Protein AF-A0A519L345-F1 (afdb_monomer)

Secondary structure (DSSP, 8-state):
----PPP---HHHHHHHGGG--HHHHHHHT-EEEEE-TTT--EEE--HHHHHHHSSSTTT---TT-EEE--STT---EEEEEEE-TTS-------------

pLDDT: mean 76.87, std 15.65, range [38.59, 93.44]

Foldseek 3Di:
DDLDQQPPDDPVVCVVCQVQAALVNCVSQVKWKWWAWLPPGDIDTDDSVVCLVPPPPNPRHHLVVDWAADPDPPDRTITHIDIDGPPDDPDDPPPPPRDDD

Structure (mmCIF, N/CA/C/O backbone):
data_AF-A0A519L345-F1
#
_entry.id   AF-A0A519L345-F1
#
loop_
_atom_site.group_PDB
_atom_site.id
_atom_site.type_symbol
_atom_site.label_atom_id
_atom_site.label_alt_id
_atom_site.label_comp_id
_atom_site.label_asym_id
_atom_site.label_entity_id
_atom_site.label_seq_id
_atom_site.pdbx_PDB_ins_code
_atom_site.Cartn_x
_atom_site.Cartn_y
_atom_site.Cartn_z
_atom_site.occupancy
_atom_site.B_iso_or_equiv
_atom_site.auth_seq_id
_atom_site.auth_comp_id
_atom_site.auth_asym_id
_atom_site.auth_atom_id
_atom_site.pdbx_PDB_model_num
ATOM 1 N N . MET A 1 1 ? -24.930 -5.078 14.928 1.00 38.59 1 MET A N 1
ATOM 2 C CA . MET A 1 1 ? -23.864 -4.100 14.607 1.00 38.59 1 MET A CA 1
ATOM 3 C C . MET A 1 1 ? -24.287 -3.326 13.372 1.00 38.59 1 MET A C 1
ATOM 5 O O . MET A 1 1 ? -24.298 -3.894 12.290 1.00 38.59 1 MET A O 1
ATOM 9 N N . GLY A 1 2 ? -24.742 -2.083 13.544 1.00 48.88 2 GLY A N 1
ATOM 10 C CA . GLY A 1 2 ? -25.182 -1.244 12.428 1.00 48.88 2 GLY A CA 1
ATOM 11 C C . GLY A 1 2 ? -23.990 -0.823 11.575 1.00 48.88 2 GLY A C 1
ATOM 12 O O . GLY A 1 2 ? -22.975 -0.378 12.110 1.00 48.88 2 GLY A O 1
ATOM 13 N N . TYR A 1 3 ? -24.098 -0.982 10.258 1.00 50.97 3 TYR A N 1
ATOM 14 C CA . TYR A 1 3 ? -23.149 -0.396 9.319 1.00 50.97 3 TYR A CA 1
ATOM 15 C C . TYR A 1 3 ? -23.171 1.126 9.503 1.00 50.97 3 TYR A C 1
ATOM 17 O O . TYR A 1 3 ? -24.143 1.792 9.147 1.00 50.97 3 TYR A O 1
ATOM 25 N N . LYS A 1 4 ? -22.118 1.682 10.110 1.00 50.28 4 LYS A N 1
ATOM 26 C CA . LYS A 1 4 ? -21.931 3.129 10.178 1.00 50.28 4 LYS A CA 1
ATOM 27 C C . LYS A 1 4 ? -21.364 3.544 8.827 1.00 50.28 4 LYS A C 1
ATOM 29 O O . LYS A 1 4 ? -20.241 3.163 8.499 1.00 50.28 4 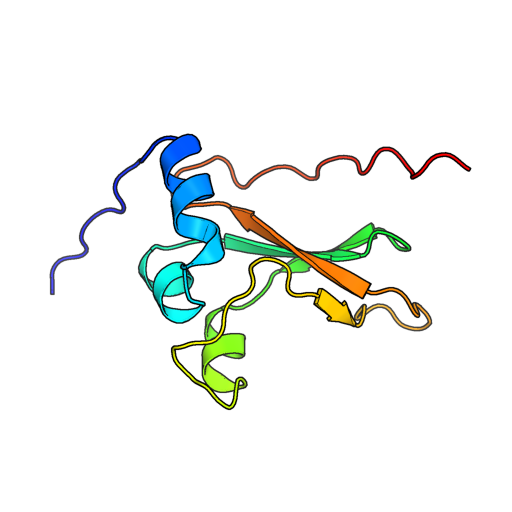LYS A O 1
ATOM 34 N N . LYS A 1 5 ? -22.168 4.257 8.030 1.00 53.66 5 LYS A N 1
ATOM 35 C CA . LYS A 1 5 ? -21.737 4.811 6.741 1.00 53.66 5 LYS A CA 1
ATOM 36 C C . LYS A 1 5 ? -20.387 5.516 6.954 1.00 53.66 5 LYS A C 1
ATOM 38 O O . LYS A 1 5 ? -20.306 6.323 7.884 1.00 53.66 5 LYS A O 1
ATOM 43 N N . PRO A 1 6 ? -19.344 5.209 6.160 1.00 57.09 6 PRO A N 1
ATOM 44 C CA . PRO A 1 6 ? -18.091 5.944 6.225 1.00 57.09 6 PRO A CA 1
ATOM 45 C C . PRO A 1 6 ? -18.403 7.432 6.068 1.00 57.09 6 PRO A C 1
ATOM 47 O O . PRO A 1 6 ? -19.091 7.819 5.120 1.00 57.09 6 PRO A O 1
ATOM 50 N N . GLU A 1 7 ? -17.986 8.249 7.035 1.00 59.75 7 GLU A N 1
ATOM 51 C CA . GLU A 1 7 ? -18.091 9.699 6.896 1.00 59.75 7 GLU A CA 1
ATOM 52 C C . GLU A 1 7 ? -17.318 10.112 5.647 1.00 59.75 7 GLU A C 1
ATOM 54 O O . GLU A 1 7 ? -16.157 9.735 5.485 1.00 59.75 7 GLU A O 1
ATOM 59 N N . ASN A 1 8 ? -17.968 10.885 4.778 1.00 63.78 8 ASN A N 1
ATOM 60 C CA . ASN A 1 8 ? -17.303 11.520 3.654 1.00 63.78 8 ASN A CA 1
ATOM 61 C C . ASN A 1 8 ? -16.479 12.689 4.209 1.00 63.78 8 ASN A C 1
ATOM 63 O O . ASN A 1 8 ? -16.996 13.794 4.379 1.00 63.78 8 ASN A O 1
ATOM 67 N N . ARG A 1 9 ? -15.244 12.404 4.631 1.00 69.31 9 ARG A N 1
ATOM 68 C CA . ARG A 1 9 ? -14.317 13.404 5.167 1.00 69.31 9 ARG A CA 1
ATOM 69 C C . ARG A 1 9 ? -13.473 13.934 4.013 1.00 69.31 9 ARG A C 1
ATOM 71 O O . ARG A 1 9 ? -13.081 13.182 3.133 1.00 69.31 9 ARG A O 1
ATOM 78 N N . GLY A 1 10 ? -13.185 15.232 4.018 1.00 68.31 10 GLY A N 1
ATOM 79 C CA . GLY A 1 10 ? -12.381 15.834 2.955 1.00 68.31 10 GLY A CA 1
ATOM 80 C C . GLY A 1 10 ? -10.958 15.263 2.889 1.00 68.31 10 GLY A C 1
ATOM 81 O O . GLY A 1 10 ? -10.414 14.784 3.887 1.00 68.31 10 GLY A O 1
ATOM 82 N N . TRP A 1 11 ? -10.326 15.388 1.721 1.00 67.31 11 TRP A N 1
ATOM 83 C CA . TRP A 1 11 ? -8.962 14.923 1.430 1.00 67.31 11 TRP A CA 1
ATOM 84 C C . TRP A 1 11 ? -7.922 15.241 2.520 1.00 67.31 11 TRP A C 1
ATOM 86 O O . TRP A 1 11 ? -7.149 14.366 2.909 1.00 67.31 11 TRP A O 1
ATOM 96 N N . ALA A 1 12 ? -7.933 16.461 3.072 1.00 73.19 12 ALA A N 1
ATOM 97 C CA . ALA A 1 12 ? -6.985 16.891 4.106 1.00 73.19 12 ALA A CA 1
ATOM 98 C C . ALA A 1 12 ? -7.004 15.988 5.353 1.00 73.19 12 ALA A C 1
ATOM 100 O O . ALA A 1 12 ? -5.955 15.657 5.905 1.00 73.19 12 ALA A O 1
ATOM 101 N N . HIS A 1 13 ? -8.191 15.528 5.757 1.00 79.06 13 HIS A N 1
ATOM 102 C CA . HIS A 1 13 ? -8.330 14.597 6.871 1.00 79.06 13 HIS A CA 1
ATOM 103 C C . HIS A 1 13 ? -7.674 13.247 6.557 1.00 79.06 13 HIS A C 1
ATOM 105 O O . HIS A 1 13 ? -6.950 12.686 7.379 1.00 79.06 13 HIS A O 1
ATOM 111 N N . HIS A 1 14 ? -7.902 12.729 5.349 1.00 73.81 14 HIS A N 1
ATOM 112 C CA . HIS A 1 14 ? -7.350 11.449 4.925 1.00 73.81 14 HIS A CA 1
ATOM 113 C C . HIS A 1 14 ? -5.825 11.483 4.810 1.00 73.81 14 HIS A C 1
ATOM 115 O O . HIS A 1 14 ? -5.181 10.542 5.268 1.00 73.81 14 HIS A O 1
ATOM 121 N N . VAL A 1 15 ? -5.244 12.572 4.298 1.00 76.00 15 VAL A N 1
ATOM 122 C CA . VAL A 1 15 ? -3.784 12.765 4.253 1.00 76.00 15 VAL A CA 1
ATOM 123 C C . VAL A 1 15 ? -3.183 12.805 5.657 1.00 76.00 15 VAL A C 1
ATOM 125 O O . VAL A 1 15 ? -2.161 12.170 5.899 1.00 76.00 15 VAL A O 1
ATOM 128 N N . GLN A 1 16 ? -3.830 13.492 6.601 1.00 80.69 16 GLN A N 1
ATOM 129 C CA . GLN A 1 16 ? -3.353 13.561 7.982 1.00 80.69 16 GLN A CA 1
ATOM 130 C C . GLN A 1 16 ? -3.375 12.189 8.676 1.00 80.69 16 GLN A C 1
ATOM 132 O O . GLN A 1 16 ? -2.460 11.853 9.426 1.00 80.69 16 GLN A O 1
ATOM 137 N N . CYS A 1 17 ? -4.409 11.379 8.434 1.00 76.81 17 CYS A N 1
ATOM 138 C CA . CYS A 1 17 ? -4.545 10.067 9.064 1.00 76.81 17 CYS A CA 1
ATOM 139 C C . CYS A 1 17 ? -3.755 8.957 8.356 1.00 76.81 17 CYS A C 1
ATOM 141 O O . CYS A 1 17 ? -3.422 7.957 8.996 1.00 76.81 17 CYS A O 1
ATOM 143 N N . ALA A 1 18 ? -3.442 9.088 7.066 1.00 75.56 18 ALA A N 1
ATOM 144 C CA . ALA A 1 18 ? -2.841 8.011 6.279 1.00 75.56 18 ALA A CA 1
ATOM 145 C C . ALA A 1 18 ? -1.533 7.424 6.868 1.00 75.56 18 ALA A C 1
ATOM 147 O O . ALA A 1 18 ? -1.439 6.195 6.918 1.00 75.56 18 ALA A O 1
ATOM 148 N N . PRO A 1 19 ? -0.580 8.214 7.416 1.00 78.62 19 PRO A N 1
ATOM 149 C CA . PRO A 1 19 ? 0.656 7.680 8.004 1.00 78.62 19 PRO A CA 1
ATOM 150 C C . PRO A 1 19 ? 0.451 6.793 9.240 1.00 78.62 19 PRO A C 1
ATOM 152 O O . PRO A 1 19 ? 1.274 5.924 9.529 1.00 78.62 19 PRO A O 1
ATOM 155 N N . VAL A 1 20 ? -0.640 7.005 9.980 1.00 80.62 20 VAL A N 1
ATOM 156 C CA . VAL A 1 20 ? -0.976 6.242 11.195 1.00 80.62 20 VAL A CA 1
ATOM 157 C C . VAL A 1 20 ? -2.041 5.173 10.946 1.00 80.62 20 VAL A C 1
ATOM 159 O O . VAL A 1 20 ? -2.335 4.375 11.835 1.00 80.62 20 VAL A O 1
ATOM 162 N N . THR A 1 21 ? -2.615 5.123 9.741 1.00 85.25 21 THR A N 1
ATOM 163 C CA . THR A 1 21 ? -3.704 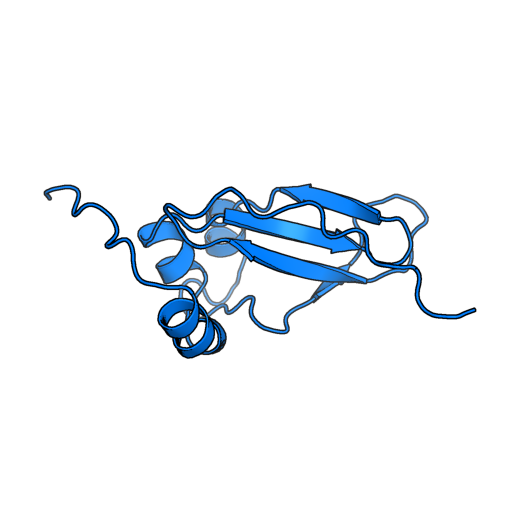4.202 9.413 1.00 85.25 21 THR A CA 1
ATOM 164 C C . THR A 1 21 ? -3.155 2.811 9.103 1.00 85.25 21 THR A C 1
ATOM 166 O O . THR A 1 21 ? -2.337 2.624 8.201 1.00 85.25 21 THR A O 1
ATOM 169 N N . THR A 1 22 ? -3.640 1.806 9.831 1.00 89.56 22 THR A N 1
ATOM 170 C CA . THR A 1 22 ? -3.268 0.405 9.600 1.00 89.56 22 THR A CA 1
ATOM 171 C C . THR A 1 22 ? -4.129 -0.242 8.515 1.00 89.56 22 THR A C 1
ATOM 173 O O . THR A 1 22 ? -5.247 0.197 8.237 1.00 89.56 22 THR A O 1
ATOM 176 N N . VAL A 1 23 ? -3.654 -1.344 7.933 1.00 89.12 23 VAL A N 1
ATOM 177 C CA . VAL A 1 23 ? -4.392 -2.164 6.951 1.00 89.12 23 VAL A CA 1
ATOM 178 C C . VAL A 1 23 ? -5.772 -2.569 7.480 1.00 89.12 23 VAL A C 1
ATOM 180 O O . VAL A 1 23 ? -6.766 -2.507 6.754 1.00 89.12 23 VAL A O 1
ATOM 183 N N . ALA A 1 24 ? -5.859 -2.934 8.762 1.00 87.00 24 ALA A N 1
ATOM 184 C CA . ALA A 1 24 ? -7.117 -3.311 9.400 1.00 87.00 24 ALA A CA 1
ATOM 185 C C . ALA A 1 24 ? -8.098 -2.129 9.507 1.00 87.00 24 ALA A C 1
ATOM 187 O O . ALA A 1 24 ? -9.312 -2.322 9.389 1.00 87.00 24 ALA A O 1
ATOM 188 N N . MET A 1 25 ? -7.598 -0.908 9.729 1.00 86.75 25 MET A N 1
ATOM 189 C CA . MET A 1 25 ? -8.413 0.312 9.714 1.00 86.75 25 MET A CA 1
ATOM 190 C C . MET A 1 25 ? -8.863 0.658 8.295 1.00 86.75 25 MET A C 1
ATOM 192 O O . MET A 1 25 ? -10.056 0.865 8.081 1.00 86.75 25 MET A O 1
ATOM 196 N N . MET A 1 26 ? -7.942 0.628 7.324 1.00 87.25 26 MET A N 1
ATOM 197 C CA . MET A 1 26 ? -8.235 0.847 5.903 1.00 87.25 26 MET A CA 1
ATOM 198 C C . MET A 1 26 ? -9.354 -0.081 5.422 1.00 87.25 26 MET A C 1
ATOM 200 O O . MET A 1 26 ? -10.327 0.374 4.820 1.00 87.25 26 MET A O 1
ATOM 204 N N . ARG A 1 27 ? -9.282 -1.375 5.766 1.00 86.69 27 ARG A N 1
ATOM 205 C CA . ARG A 1 27 ? -10.313 -2.355 5.398 1.00 86.69 27 ARG A CA 1
ATOM 206 C C . ARG A 1 27 ? -11.662 -2.036 6.033 1.00 86.69 27 ARG A C 1
ATOM 208 O O . ARG A 1 27 ? -12.676 -2.069 5.343 1.00 86.69 27 ARG A O 1
ATOM 215 N N . ARG A 1 28 ? -11.687 -1.741 7.338 1.00 85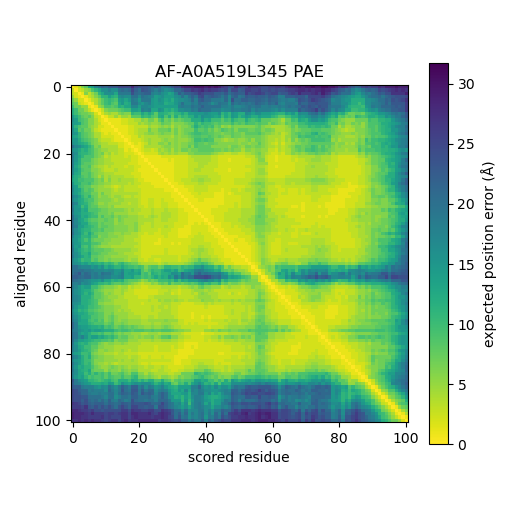.88 28 ARG A N 1
ATOM 216 C CA . ARG A 1 28 ? -12.923 -1.409 8.072 1.00 85.88 28 ARG A CA 1
ATOM 217 C C . ARG A 1 28 ? -13.590 -0.141 7.547 1.00 85.88 28 ARG A C 1
ATOM 219 O O . ARG A 1 28 ? -14.812 -0.066 7.532 1.00 85.88 28 ARG A O 1
ATOM 226 N N . GLN A 1 29 ? -12.792 0.829 7.118 1.00 82.50 29 GLN A N 1
ATOM 227 C CA . GLN A 1 29 ? -13.267 2.099 6.580 1.00 82.50 29 GLN A CA 1
ATOM 228 C C . GLN A 1 29 ? -13.611 2.025 5.084 1.00 82.50 29 GLN A C 1
ATOM 230 O O . GLN A 1 29 ? -14.170 2.976 4.559 1.00 82.50 29 GLN A O 1
ATOM 235 N N . GLY A 1 30 ? -13.327 0.914 4.395 1.00 82.25 30 GLY A N 1
ATOM 236 C CA . GLY A 1 30 ? -13.667 0.749 2.978 1.00 82.25 30 GLY A CA 1
ATOM 237 C C . GLY A 1 30 ? -12.702 1.444 2.017 1.00 82.25 30 GLY A C 1
ATOM 238 O O . GLY A 1 30 ? -13.103 1.842 0.925 1.00 82.25 30 GLY A O 1
ATOM 239 N N . TRP A 1 31 ? -11.436 1.594 2.408 1.00 85.25 31 TRP A N 1
ATOM 240 C CA . TRP A 1 31 ? -10.398 2.105 1.518 1.00 85.25 31 TRP A CA 1
ATOM 241 C C . TRP A 1 31 ? -10.121 1.125 0.386 1.00 85.25 31 TRP A C 1
ATOM 243 O O . TRP A 1 31 ? -10.212 -0.096 0.533 1.00 85.25 31 TRP A O 1
ATOM 253 N N . THR A 1 32 ? -9.712 1.688 -0.738 1.00 86.31 32 THR A N 1
ATOM 254 C CA . THR A 1 32 ? -9.279 0.955 -1.918 1.00 86.31 32 THR A CA 1
ATOM 255 C C . THR A 1 32 ? -7.790 1.182 -2.126 1.00 86.31 32 THR A C 1
ATOM 257 O O . THR A 1 32 ? -7.356 2.328 -2.117 1.00 86.31 32 THR A O 1
ATOM 260 N N . ILE A 1 33 ? -7.011 0.118 -2.333 1.00 86.81 33 ILE A N 1
ATOM 261 C CA . ILE A 1 33 ? -5.566 0.221 -2.568 1.00 86.81 33 ILE A CA 1
ATOM 262 C C . ILE A 1 33 ? -5.200 -0.407 -3.915 1.00 86.81 33 ILE A C 1
ATOM 264 O O . ILE A 1 33 ? -5.644 -1.514 -4.238 1.00 86.81 33 ILE A O 1
ATOM 268 N N . ILE A 1 34 ? -4.339 0.277 -4.664 1.00 88.69 34 ILE A N 1
ATOM 269 C CA . ILE A 1 34 ? -3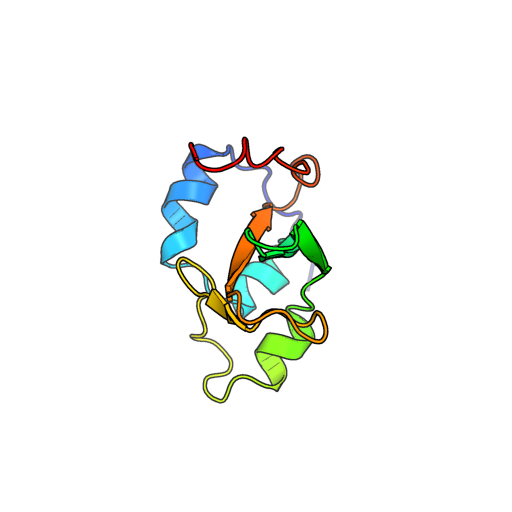.675 -0.237 -5.866 1.00 88.69 34 ILE A CA 1
ATOM 270 C C . ILE A 1 34 ? -2.166 -0.229 -5.617 1.00 88.69 34 ILE A C 1
ATOM 272 O O . ILE A 1 34 ? -1.642 0.698 -5.009 1.0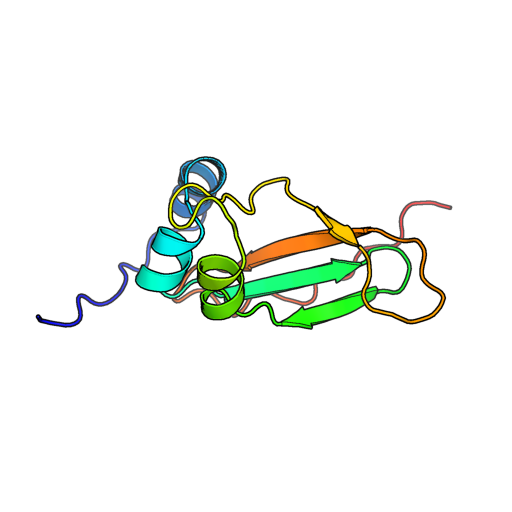0 88.69 34 ILE A O 1
ATOM 276 N N . ALA A 1 35 ? -1.459 -1.258 -6.071 1.00 89.62 35 ALA A N 1
ATOM 277 C CA . ALA A 1 35 ? -0.007 -1.259 -6.161 1.00 89.62 35 ALA A CA 1
ATOM 278 C C . ALA A 1 35 ? 0.394 -0.907 -7.596 1.00 89.62 35 ALA A C 1
ATOM 280 O O . ALA A 1 35 ? -0.063 -1.569 -8.528 1.00 89.62 35 ALA A O 1
ATOM 281 N N . ARG A 1 36 ? 1.240 0.110 -7.769 1.00 88.88 36 ARG A N 1
ATOM 282 C CA . ARG A 1 36 ? 1.706 0.573 -9.080 1.00 88.88 36 ARG A CA 1
ATOM 283 C C . ARG A 1 36 ? 3.221 0.546 -9.173 1.00 88.88 36 ARG A C 1
ATOM 285 O O . ARG A 1 36 ? 3.899 1.172 -8.361 1.00 88.88 36 ARG A O 1
ATOM 292 N N . CYS A 1 37 ? 3.749 -0.129 -10.189 1.00 90.88 37 CYS A N 1
ATOM 293 C CA . CYS A 1 37 ? 5.170 -0.069 -10.528 1.00 90.88 37 CYS A CA 1
ATOM 294 C C . CYS A 1 37 ? 5.4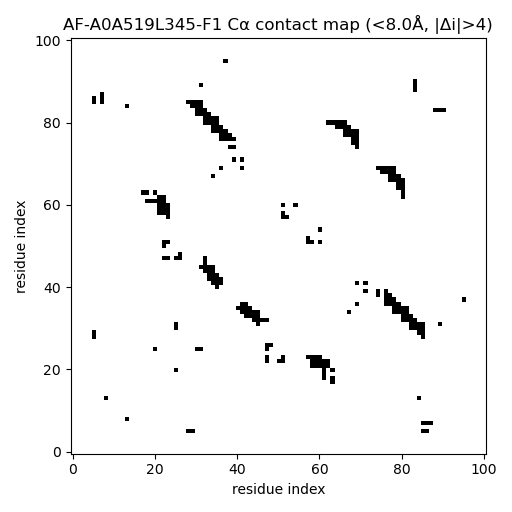62 1.161 -11.407 1.00 90.88 37 CYS A C 1
ATOM 296 O O . CYS A 1 37 ? 4.781 1.323 -12.416 1.00 90.88 37 CYS A O 1
ATOM 298 N N . PRO A 1 38 ? 6.469 1.999 -11.099 1.00 88.31 38 PRO A N 1
ATOM 299 C CA . PRO A 1 38 ? 6.820 3.141 -11.938 1.00 88.31 38 PRO A CA 1
ATOM 300 C C . PRO A 1 38 ? 7.639 2.754 -13.176 1.00 88.31 38 PRO A C 1
ATOM 302 O O . PRO A 1 38 ? 7.752 3.561 -14.080 1.00 88.31 38 PRO A O 1
ATOM 305 N N . VAL A 1 39 ? 8.216 1.544 -13.208 1.00 89.81 39 VAL A N 1
ATOM 306 C CA . VAL A 1 39 ? 9.088 1.080 -14.302 1.00 89.81 39 VAL A CA 1
ATOM 307 C C . VAL A 1 39 ? 8.266 0.488 -15.441 1.00 89.81 39 VAL A C 1
ATOM 309 O O . VAL A 1 39 ? 8.466 0.810 -16.601 1.00 89.81 39 VAL A O 1
ATOM 312 N N . CYS A 1 40 ? 7.344 -0.420 -15.114 1.00 90.25 40 CYS A N 1
ATOM 313 C CA . CYS A 1 40 ? 6.550 -1.133 -16.116 1.00 90.25 40 CYS A CA 1
ATOM 314 C C . CYS A 1 40 ? 5.069 -0.735 -16.117 1.00 90.25 40 CYS A C 1
ATOM 316 O O . CYS A 1 40 ? 4.278 -1.381 -16.805 1.00 90.25 40 CYS A O 1
ATOM 318 N N . HIS A 1 41 ? 4.688 0.236 -15.279 1.00 88.12 41 HIS A N 1
ATOM 319 C CA . HIS A 1 41 ? 3.329 0.777 -15.140 1.00 88.12 41 HIS A CA 1
ATOM 320 C C . HIS A 1 41 ? 2.237 -0.270 -14.869 1.00 88.12 41 HIS A C 1
ATOM 322 O O . HIS A 1 41 ? 1.068 -0.057 -15.186 1.00 88.12 41 HIS A O 1
ATOM 328 N N . LEU A 1 42 ? 2.605 -1.411 -14.275 1.00 88.44 42 LEU A N 1
ATOM 329 C CA . LEU A 1 42 ? 1.637 -2.436 -13.897 1.00 88.44 42 LEU A CA 1
ATOM 330 C C . LEU A 1 42 ? 0.838 -1.959 -12.681 1.00 88.44 42 LEU A C 1
ATOM 332 O O . LEU A 1 42 ? 1.430 -1.659 -11.641 1.00 88.44 42 LEU A O 1
ATOM 336 N N . ASP A 1 43 ? -0.487 -1.975 -12.824 1.00 88.12 43 ASP A N 1
ATOM 337 C CA . ASP A 1 43 ? -1.448 -1.706 -11.758 1.00 88.12 43 ASP A CA 1
ATOM 338 C C . ASP A 1 43 ? -2.056 -3.008 -11.244 1.00 88.12 43 ASP A C 1
ATOM 340 O O . ASP A 1 43 ? -2.729 -3.732 -11.979 1.00 88.12 43 ASP A O 1
ATOM 344 N N . CYS A 1 44 ? -1.869 -3.276 -9.956 1.00 86.69 44 CYS A N 1
ATOM 345 C CA . CYS A 1 44 ? -2.439 -4.433 -9.280 1.00 86.69 44 CYS A CA 1
ATOM 346 C C . CYS A 1 44 ? -3.413 -3.993 -8.192 1.00 86.69 44 CYS A C 1
ATOM 348 O O . CYS A 1 44 ? -3.056 -3.236 -7.289 1.00 86.69 44 CYS A O 1
ATOM 350 N N . TRP A 1 45 ? -4.631 -4.528 -8.222 1.00 87.94 45 TRP A N 1
ATOM 351 C CA . TRP A 1 45 ? -5.570 -4.373 -7.115 1.00 87.94 45 TRP A CA 1
ATOM 352 C C . TRP A 1 45 ? -5.074 -5.125 -5.889 1.00 87.94 45 TRP A C 1
ATOM 354 O O . TRP A 1 45 ? -4.704 -6.298 -5.962 1.00 87.94 45 TRP A O 1
ATOM 364 N N . VAL A 1 46 ? -5.088 -4.448 -4.745 1.00 87.94 46 VAL A N 1
ATOM 365 C CA . VAL A 1 46 ? -4.563 -5.002 -3.503 1.00 87.94 46 VAL A CA 1
ATOM 366 C C . VAL A 1 46 ? -5.711 -5.462 -2.616 1.00 87.94 46 VAL A C 1
ATOM 368 O O . VAL A 1 46 ? -6.564 -4.682 -2.192 1.00 87.94 46 VAL A O 1
ATOM 371 N N . SER A 1 47 ? -5.712 -6.751 -2.281 1.00 88.56 47 SER A N 1
ATOM 372 C CA . SER A 1 47 ? -6.655 -7.307 -1.314 1.00 88.56 47 SER A CA 1
ATOM 37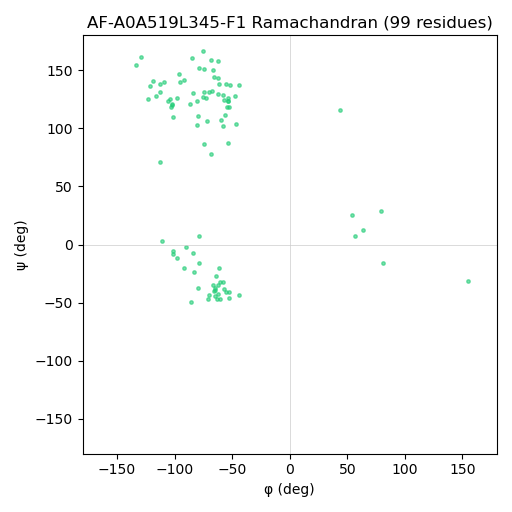3 C C . SER A 1 47 ? -6.177 -7.033 0.112 1.00 88.56 47 SER A C 1
ATOM 375 O O . SER A 1 47 ? -5.311 -7.735 0.636 1.00 88.56 47 SER A O 1
ATOM 377 N N . LEU A 1 48 ? -6.788 -6.050 0.782 1.00 87.50 48 LEU A N 1
ATOM 378 C CA . LEU A 1 48 ? -6.514 -5.753 2.197 1.00 87.50 48 LEU A CA 1
ATOM 379 C C . LEU A 1 48 ? -6.768 -6.964 3.108 1.00 87.50 48 LEU A C 1
ATOM 381 O O . LEU A 1 48 ? -6.054 -7.164 4.086 1.00 87.50 48 LEU A O 1
ATOM 385 N N . LYS A 1 49 ? -7.745 -7.812 2.755 1.00 88.19 49 LYS A N 1
ATOM 386 C CA . LYS A 1 49 ? -8.031 -9.071 3.460 1.00 88.19 49 LYS A CA 1
ATOM 387 C C . LYS A 1 49 ? -6.876 -10.070 3.338 1.00 88.19 49 LYS A C 1
ATOM 389 O O . LYS A 1 49 ? -6.612 -10.805 4.282 1.00 88.19 49 LYS A O 1
ATOM 394 N N . ALA A 1 50 ? -6.217 -10.125 2.179 1.00 87.12 50 ALA A N 1
ATOM 395 C CA . ALA A 1 50 ? -5.051 -10.981 1.984 1.00 87.12 50 ALA A CA 1
ATOM 396 C C . ALA A 1 50 ? -3.848 -10.454 2.774 1.00 87.12 50 ALA A C 1
ATOM 398 O O . ALA A 1 50 ? -3.200 -11.235 3.460 1.00 87.12 50 ALA A O 1
ATOM 399 N N . ILE A 1 51 ? -3.604 -9.138 2.758 1.00 86.06 51 ILE A N 1
ATOM 400 C CA . ILE A 1 51 ? -2.517 -8.528 3.541 1.00 86.06 51 ILE A CA 1
ATOM 401 C C . ILE A 1 51 ? -2.711 -8.770 5.038 1.00 86.06 51 ILE A C 1
ATOM 403 O O . ILE A 1 51 ? -1.777 -9.192 5.706 1.00 86.06 51 ILE A O 1
ATOM 407 N N . GLU A 1 52 ? -3.917 -8.557 5.568 1.00 85.69 52 GLU A N 1
ATOM 408 C CA . GLU A 1 52 ? -4.207 -8.779 6.992 1.00 85.69 52 GLU A CA 1
ATOM 409 C C . GLU A 1 52 ? -3.969 -10.235 7.422 1.00 85.69 52 GLU A C 1
ATOM 411 O O . GLU A 1 52 ? -3.559 -10.472 8.552 1.00 85.69 52 GLU A O 1
ATOM 416 N N . ARG A 1 53 ? -4.195 -11.202 6.521 1.00 83.75 53 ARG A N 1
ATOM 417 C CA . ARG A 1 53 ? -3.970 -12.634 6.780 1.00 83.75 53 ARG A CA 1
ATOM 418 C C . ARG A 1 53 ? -2.512 -13.058 6.669 1.00 83.75 53 ARG A C 1
ATOM 420 O O . ARG A 1 53 ? -2.101 -13.964 7.378 1.00 83.75 53 ARG A O 1
ATOM 427 N N . LEU A 1 54 ? -1.782 -12.483 5.716 1.00 82.00 54 LEU A N 1
ATOM 428 C CA . LEU A 1 54 ? -0.418 -12.897 5.383 1.00 82.00 54 LEU A CA 1
ATOM 429 C C . LEU A 1 54 ? 0.639 -12.111 6.155 1.00 82.00 54 LEU A C 1
ATOM 431 O O . LEU A 1 54 ? 1.776 -12.561 6.254 1.00 82.00 54 LEU A O 1
ATOM 435 N N . SER A 1 55 ? 0.291 -10.933 6.673 1.00 77.44 55 SER A N 1
ATOM 436 C CA . SER A 1 55 ? 1.230 -10.145 7.453 1.00 77.44 55 SER A CA 1
ATOM 437 C C . SER A 1 55 ? 1.396 -10.765 8.843 1.00 77.44 55 SER A C 1
ATOM 439 O O . SER A 1 55 ? 0.393 -10.951 9.536 1.00 77.44 55 SER A O 1
ATOM 441 N N . PRO A 1 56 ? 2.634 -11.046 9.290 1.00 62.84 56 PRO A N 1
ATOM 442 C CA . PRO A 1 56 ? 2.884 -11.635 10.604 1.00 62.84 56 PRO A CA 1
ATOM 443 C C . PRO A 1 56 ? 2.396 -10.737 11.752 1.00 62.84 56 PRO A C 1
ATOM 445 O O . PRO A 1 56 ? 2.204 -11.214 12.865 1.00 62.84 56 PRO A O 1
ATOM 448 N N . TRP A 1 57 ? 2.202 -9.436 11.501 1.00 59.78 57 TRP A N 1
ATOM 449 C CA . TRP A 1 57 ? 1.728 -8.447 12.472 1.00 59.78 57 TRP A CA 1
ATOM 450 C C . TRP A 1 57 ? 0.331 -7.969 12.046 1.00 59.78 57 TRP A C 1
ATOM 452 O O . TRP A 1 57 ? 0.134 -6.865 11.511 1.00 59.78 57 TRP A O 1
ATOM 462 N N . SER A 1 58 ? -0.645 -8.867 12.205 1.00 61.31 58 SER A N 1
ATOM 463 C CA . SER A 1 58 ? -2.043 -8.719 11.788 1.00 61.31 58 SER A CA 1
ATOM 464 C C . SER A 1 58 ? -2.772 -7.648 12.615 1.00 61.31 58 SER A C 1
ATOM 466 O O . SER A 1 58 ? -3.517 -7.941 13.545 1.00 61.31 58 SER A O 1
ATOM 468 N N . GLY A 1 59 ? -2.532 -6.375 12.309 1.00 65.06 59 GLY A N 1
ATOM 469 C CA . GLY A 1 59 ? -3.216 -5.251 12.957 1.00 65.06 59 GLY A CA 1
ATOM 470 C C . GLY A 1 59 ? -2.430 -3.948 12.928 1.00 65.06 59 GLY A C 1
ATOM 471 O O . GLY A 1 59 ? -3.035 -2.886 12.790 1.00 65.06 59 GLY A O 1
ATOM 472 N N . GLU A 1 60 ? -1.101 -4.038 12.963 1.00 78.94 60 GLU A N 1
ATOM 473 C CA . GLU A 1 60 ? -0.193 -2.882 12.965 1.00 78.94 60 GLU A CA 1
ATOM 474 C C . GLU A 1 60 ? 0.432 -2.597 11.601 1.00 78.94 60 GLU A C 1
ATOM 476 O O . GLU A 1 60 ? 1.053 -1.556 11.409 1.00 78.94 60 GLU A O 1
ATOM 481 N N . THR A 1 61 ? 0.238 -3.494 10.630 1.00 85.06 61 THR A N 1
ATOM 482 C CA . THR A 1 61 ? 0.775 -3.321 9.276 1.00 85.06 61 THR A CA 1
ATOM 483 C C . THR A 1 61 ? 0.274 -2.010 8.671 1.00 85.06 61 THR A C 1
ATOM 485 O O . THR A 1 61 ? -0.936 -1.786 8.572 1.00 85.06 61 THR A O 1
ATOM 488 N N . ARG A 1 62 ? 1.204 -1.155 8.241 1.00 88.31 62 ARG A N 1
ATOM 489 C CA . ARG A 1 62 ? 0.938 0.116 7.556 1.00 88.31 62 ARG A CA 1
ATOM 490 C C . ARG A 1 62 ? 1.435 0.018 6.118 1.00 88.31 62 ARG A C 1
ATOM 492 O O . ARG A 1 62 ? 2.507 -0.524 5.875 1.00 88.31 62 ARG A O 1
ATOM 499 N N . LEU A 1 63 ? 0.647 0.537 5.176 1.00 86.12 63 LEU A N 1
ATOM 500 C CA . LEU A 1 63 ? 1.027 0.592 3.756 1.00 86.12 63 LEU A CA 1
ATOM 501 C C . LEU A 1 63 ? 1.596 1.953 3.347 1.00 86.12 63 LEU A C 1
ATOM 503 O O . LEU A 1 63 ? 2.145 2.084 2.257 1.00 86.12 63 LEU A O 1
ATOM 507 N N . TRP A 1 64 ? 1.470 2.963 4.209 1.00 84.69 64 TRP A N 1
ATOM 508 C CA . TRP A 1 64 ? 2.021 4.286 3.947 1.00 84.69 64 TRP A CA 1
ATOM 509 C C . TRP A 1 64 ? 3.544 4.219 3.828 1.00 84.69 64 TRP A C 1
ATOM 511 O O . TRP A 1 64 ? 4.197 3.631 4.688 1.00 84.69 64 TRP A O 1
ATOM 521 N N . ASN A 1 65 ? 4.099 4.793 2.758 1.00 83.00 65 ASN A N 1
ATOM 522 C CA . ASN A 1 65 ? 5.517 4.697 2.380 1.00 83.00 65 ASN A CA 1
ATOM 523 C C . ASN A 1 65 ? 6.060 3.263 2.201 1.00 83.00 65 ASN A C 1
ATOM 525 O O . ASN A 1 65 ? 7.259 3.082 1.990 1.00 83.00 65 ASN A O 1
ATOM 529 N N . ALA A 1 66 ? 5.206 2.238 2.252 1.00 87.06 66 ALA A N 1
ATOM 530 C CA . ALA A 1 66 ? 5.618 0.872 1.985 1.00 87.06 66 ALA A CA 1
ATOM 531 C C . ALA A 1 66 ? 5.739 0.640 0.474 1.00 87.06 66 ALA A C 1
ATOM 533 O O . ALA A 1 66 ? 5.038 1.246 -0.340 1.00 87.06 66 ALA A O 1
ATOM 534 N N . THR A 1 67 ? 6.615 -0.288 0.101 1.00 90.31 67 THR A N 1
ATOM 535 C CA . THR A 1 67 ? 6.781 -0.736 -1.284 1.00 90.31 67 THR A CA 1
ATOM 536 C C . THR A 1 67 ? 6.833 -2.253 -1.340 1.00 90.31 67 THR A C 1
ATOM 538 O O . THR A 1 67 ? 7.213 -2.908 -0.370 1.00 90.31 67 THR A O 1
ATOM 541 N N . THR A 1 68 ? 6.469 -2.819 -2.484 1.00 90.00 68 THR A N 1
ATOM 542 C CA . THR A 1 68 ? 6.538 -4.262 -2.744 1.00 90.00 68 THR A CA 1
ATOM 543 C C . THR A 1 68 ? 7.258 -4.531 -4.060 1.00 90.00 68 THR A C 1
ATOM 545 O O . THR A 1 68 ? 7.401 -3.626 -4.877 1.00 90.00 68 THR A O 1
ATOM 548 N N . GLU A 1 69 ? 7.745 -5.747 -4.272 1.00 93.12 69 GLU A N 1
ATOM 549 C CA . GLU A 1 69 ? 8.336 -6.130 -5.556 1.00 93.12 69 GLU A CA 1
ATOM 550 C C . GLU A 1 69 ? 7.276 -6.123 -6.660 1.00 93.12 69 GLU A C 1
ATOM 552 O O . GLU A 1 69 ? 6.105 -6.458 -6.435 1.00 93.12 69 GLU A O 1
ATOM 557 N N . CYS A 1 70 ? 7.678 -5.723 -7.866 1.00 93.12 70 CYS A N 1
ATOM 558 C CA . CYS A 1 70 ? 6.798 -5.811 -9.015 1.00 93.12 70 CYS A CA 1
ATOM 559 C C . CYS A 1 70 ? 6.423 -7.274 -9.284 1.00 93.12 70 CYS A C 1
ATOM 561 O O . CYS A 1 70 ? 7.252 -8.174 -9.223 1.00 93.12 70 CYS A O 1
ATOM 563 N N . ARG A 1 71 ? 5.148 -7.516 -9.602 1.00 89.88 71 ARG A N 1
ATOM 564 C CA . ARG A 1 71 ? 4.639 -8.859 -9.925 1.00 89.88 71 ARG A CA 1
ATOM 565 C C . ARG A 1 71 ? 4.722 -9.200 -11.413 1.00 89.88 71 ARG A C 1
ATOM 567 O O . ARG A 1 71 ? 4.333 -10.298 -11.799 1.00 89.88 71 ARG A O 1
ATOM 574 N N . ARG A 1 72 ? 5.194 -8.270 -12.247 1.00 92.06 72 ARG A N 1
ATOM 575 C CA . ARG A 1 72 ? 5.439 -8.527 -13.668 1.00 92.06 72 ARG A CA 1
ATOM 576 C C . ARG A 1 72 ? 6.699 -9.381 -13.807 1.00 92.06 72 ARG A C 1
ATOM 578 O O . ARG A 1 72 ? 7.728 -9.027 -13.237 1.00 92.06 72 ARG A O 1
ATOM 585 N N . LEU A 1 73 ? 6.613 -10.457 -14.589 1.00 92.00 73 LEU A N 1
ATOM 586 C CA . LEU A 1 73 ? 7.781 -11.254 -14.970 1.00 92.00 73 LEU A CA 1
ATOM 587 C C . LEU A 1 73 ? 8.834 -10.344 -15.624 1.00 92.00 73 LEU A C 1
ATOM 589 O O . LEU A 1 73 ? 8.478 -9.432 -16.372 1.00 92.00 73 LEU A O 1
ATOM 593 N N . ASP A 1 74 ? 10.100 -10.561 -15.278 1.00 92.06 74 ASP A N 1
ATOM 594 C CA . ASP A 1 74 ? 11.265 -9.800 -15.758 1.00 92.06 74 ASP A CA 1
ATOM 595 C C . ASP A 1 74 ? 11.307 -8.309 -15.372 1.00 92.06 74 ASP A C 1
ATOM 597 O O . ASP A 1 74 ? 12.132 -7.549 -15.875 1.00 92.06 74 ASP A O 1
ATOM 601 N N . CYS A 1 75 ? 10.459 -7.861 -14.439 1.00 91.38 75 CYS A N 1
ATOM 602 C CA . CYS A 1 75 ? 10.531 -6.506 -13.898 1.00 91.38 75 CYS A CA 1
ATOM 603 C C . CYS A 1 75 ? 11.197 -6.497 -12.517 1.00 91.38 75 CYS A C 1
ATOM 605 O O . CYS A 1 75 ? 10.585 -6.887 -11.526 1.00 91.38 75 CYS A O 1
ATOM 607 N N . GLY A 1 76 ? 12.418 -5.960 -12.431 1.00 92.31 76 GLY A N 1
ATOM 608 C CA . GLY A 1 76 ? 13.130 -5.736 -11.161 1.00 92.31 76 GLY A CA 1
ATOM 609 C C . GLY A 1 76 ? 12.674 -4.497 -10.373 1.00 92.31 76 GLY A C 1
ATOM 610 O O . GLY A 1 76 ? 13.322 -4.101 -9.407 1.00 92.31 76 GLY A O 1
ATOM 611 N N . GLY A 1 77 ? 11.597 -3.832 -10.803 1.00 92.62 77 GLY A N 1
ATOM 612 C CA . GLY A 1 77 ? 11.091 -2.615 -10.171 1.00 92.62 77 GLY A CA 1
ATOM 613 C C . GLY A 1 77 ? 10.358 -2.868 -8.849 1.00 92.62 77 GLY A C 1
ATOM 614 O O . GLY A 1 77 ? 9.938 -3.981 -8.535 1.00 92.62 77 GLY A O 1
ATOM 615 N N . ARG A 1 78 ? 10.119 -1.793 -8.090 1.00 93.44 78 ARG A N 1
ATOM 616 C CA . ARG A 1 78 ? 9.273 -1.812 -6.885 1.00 93.44 78 ARG A CA 1
ATOM 617 C C . ARG A 1 78 ? 7.968 -1.071 -7.140 1.00 93.44 78 ARG A C 1
ATOM 619 O O . ARG A 1 78 ? 7.965 -0.033 -7.791 1.00 93.44 78 ARG A O 1
ATOM 626 N N . ALA A 1 79 ? 6.860 -1.601 -6.641 1.00 90.38 79 ALA A N 1
ATOM 627 C CA . ALA A 1 79 ? 5.554 -0.971 -6.699 1.00 90.38 79 ALA A CA 1
ATOM 628 C C . ALA A 1 79 ? 5.245 -0.193 -5.413 1.00 90.38 79 ALA A C 1
ATOM 630 O O . ALA A 1 79 ? 5.529 -0.658 -4.306 1.00 90.38 79 ALA A O 1
ATOM 631 N N . PHE A 1 80 ? 4.627 0.973 -5.580 1.00 90.31 80 PHE A N 1
ATOM 632 C CA . PHE A 1 80 ? 4.122 1.819 -4.502 1.00 90.31 80 PHE A CA 1
ATOM 633 C C . PHE A 1 80 ? 2.638 1.557 -4.271 1.00 90.31 80 PHE A C 1
ATOM 635 O O . PHE A 1 80 ? 1.897 1.294 -5.220 1.00 90.31 80 PHE A O 1
ATOM 642 N N . PHE A 1 81 ? 2.195 1.663 -3.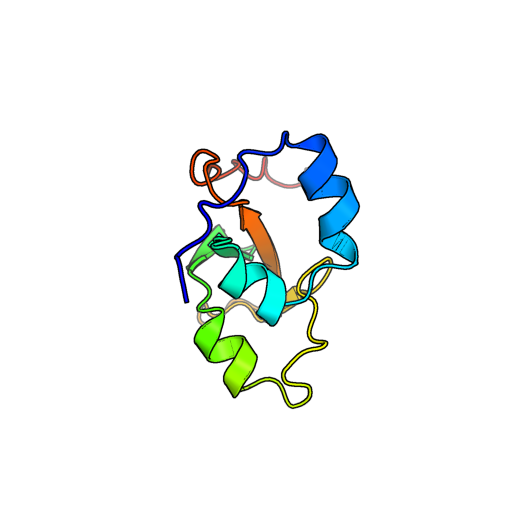020 1.00 88.19 81 PHE A N 1
ATOM 643 C CA . PHE A 1 81 ? 0.780 1.569 -2.681 1.00 88.19 81 PHE A CA 1
ATOM 644 C C . PHE A 1 81 ? 0.104 2.935 -2.800 1.00 88.19 81 PHE A C 1
ATOM 646 O O . PHE A 1 81 ? 0.463 3.886 -2.111 1.00 88.19 81 PHE A O 1
ATOM 653 N N . LEU A 1 82 ? -0.906 3.010 -3.658 1.00 86.12 82 LEU A N 1
ATOM 654 C CA . LEU A 1 82 ? -1.770 4.165 -3.847 1.00 86.12 82 LEU A CA 1
ATOM 655 C C . LEU A 1 82 ? -3.096 3.891 -3.147 1.00 86.12 82 LEU A C 1
ATOM 657 O O . LEU A 1 82 ? -3.794 2.928 -3.474 1.00 86.12 82 LEU A O 1
ATOM 661 N N . ALA A 1 83 ? -3.421 4.723 -2.163 1.00 84.88 83 ALA A N 1
ATOM 662 C CA . ALA A 1 83 ? -4.601 4.567 -1.332 1.00 84.88 83 ALA A CA 1
ATOM 663 C C . ALA A 1 83 ? -5.690 5.561 -1.744 1.00 84.88 83 ALA A C 1
ATOM 665 O O . ALA A 1 83 ? -5.459 6.767 -1.751 1.00 84.88 83 ALA A O 1
ATOM 666 N N . THR A 1 84 ? -6.886 5.065 -2.049 1.00 82.12 84 THR A N 1
ATOM 667 C CA . THR A 1 84 ? -8.080 5.890 -2.227 1.00 82.12 84 THR A CA 1
ATOM 668 C C . THR A 1 84 ? -9.008 5.724 -1.023 1.00 82.12 84 THR A C 1
ATOM 670 O O . THR A 1 84 ? -9.401 4.589 -0.713 1.00 82.12 84 THR A O 1
ATOM 673 N N . PRO A 1 85 ? -9.374 6.821 -0.340 1.00 81.25 85 PRO A N 1
ATOM 674 C CA . PRO A 1 85 ? -10.329 6.768 0.757 1.00 81.25 85 PRO A CA 1
ATOM 675 C C . PRO A 1 85 ? -11.750 6.433 0.260 1.00 81.25 85 PRO A C 1
ATOM 677 O O . PRO A 1 85 ? -12.058 6.571 -0.927 1.00 81.25 85 PRO A O 1
ATOM 680 N N . PRO A 1 86 ? -12.625 5.938 1.150 1.00 78.31 86 PRO A N 1
ATOM 681 C CA . PRO A 1 86 ? -14.007 5.613 0.805 1.00 78.31 86 PRO A CA 1
ATOM 682 C C . PRO A 1 86 ? -14.780 6.856 0.347 1.00 78.31 86 PRO A C 1
ATOM 684 O O . PRO A 1 86 ? -14.627 7.929 0.915 1.00 78.31 86 PRO A O 1
ATOM 687 N N . GLY A 1 87 ? -15.670 6.699 -0.632 1.00 70.69 87 GLY A N 1
ATOM 688 C CA . GLY A 1 87 ? -16.545 7.787 -1.089 1.00 70.69 87 GLY A CA 1
ATOM 689 C C . GLY A 1 87 ? -15.892 8.776 -2.056 1.00 70.69 87 GLY A C 1
ATOM 690 O O . GLY A 1 87 ? -16.619 9.458 -2.772 1.00 70.69 87 GLY A O 1
ATOM 691 N N . GLU A 1 88 ? -14.564 8.789 -2.153 1.00 71.00 88 GLU A N 1
ATOM 692 C CA . GLU A 1 88 ? -13.867 9.480 -3.233 1.00 71.00 88 GLU A CA 1
ATOM 693 C C . GLU A 1 88 ? -13.985 8.695 -4.543 1.00 71.00 88 GLU A C 1
ATOM 695 O O . GLU A 1 88 ? -14.090 7.458 -4.557 1.00 71.00 88 GLU A O 1
ATOM 700 N N . ALA A 1 89 ? -13.943 9.414 -5.668 1.00 63.62 89 ALA A N 1
ATOM 701 C CA . ALA A 1 89 ? -13.772 8.774 -6.965 1.00 63.62 89 ALA A CA 1
ATOM 702 C C . ALA A 1 89 ? -12.521 7.896 -6.879 1.00 63.62 89 ALA A C 1
ATOM 704 O O . ALA A 1 89 ? -11.460 8.401 -6.516 1.00 63.62 89 ALA A O 1
ATOM 705 N N . ARG A 1 90 ? -12.657 6.588 -7.166 1.00 61.31 90 ARG A N 1
ATOM 706 C CA . ARG A 1 90 ? -11.537 5.630 -7.179 1.00 61.31 90 ARG A CA 1
ATOM 707 C C . ARG A 1 90 ? -10.407 6.272 -7.961 1.00 61.31 90 ARG A C 1
ATOM 709 O O . ARG A 1 90 ? -10.535 6.429 -9.175 1.00 61.31 90 ARG A O 1
ATOM 716 N N . ALA A 1 91 ? -9.399 6.759 -7.241 1.00 50.53 91 ALA A N 1
ATOM 717 C CA . ALA A 1 91 ? -8.569 7.812 -7.774 1.00 50.53 91 ALA A CA 1
ATOM 718 C C . ALA A 1 91 ? -7.712 7.193 -8.864 1.00 50.53 91 ALA A C 1
ATOM 720 O O . ALA A 1 91 ? -6.831 6.383 -8.596 1.00 50.53 91 ALA A O 1
ATOM 721 N N . PHE A 1 92 ? -8.100 7.531 -10.090 1.00 49.38 92 PHE A N 1
ATOM 722 C CA . PHE A 1 92 ? -7.245 8.000 -11.154 1.00 49.38 92 PHE A CA 1
ATOM 723 C C . PHE A 1 92 ? -5.942 7.226 -11.308 1.00 49.38 92 PHE A C 1
ATOM 725 O O . PHE A 1 92 ? -5.020 7.308 -10.498 1.00 49.38 92 PHE A O 1
ATOM 732 N N . ARG A 1 93 ? -5.825 6.575 -12.469 1.00 48.03 93 ARG A N 1
ATOM 733 C CA . ARG A 1 93 ? -4.531 6.374 -13.110 1.00 48.03 93 ARG A CA 1
ATOM 734 C C . ARG A 1 93 ? -3.884 7.758 -13.228 1.00 48.03 93 ARG A C 1
ATOM 736 O O . ARG A 1 93 ? -4.075 8.427 -14.235 1.00 48.03 93 ARG A O 1
ATOM 743 N N . PHE A 1 94 ? -3.161 8.216 -12.207 1.00 45.44 94 PHE A N 1
ATOM 744 C CA . PHE A 1 94 ? -2.222 9.311 -12.388 1.00 45.44 94 PHE A CA 1
ATOM 745 C C . PHE A 1 94 ? -1.354 8.863 -13.557 1.00 45.44 94 PHE A C 1
ATOM 747 O O . PHE A 1 94 ? -0.764 7.786 -13.487 1.00 45.44 94 PHE A O 1
ATOM 754 N N . ALA A 1 95 ? -1.335 9.586 -14.671 1.00 46.59 95 ALA A N 1
ATOM 755 C CA . ALA A 1 95 ? -0.208 9.414 -15.563 1.00 46.59 95 ALA A CA 1
ATOM 756 C C . ALA A 1 95 ? 0.999 9.717 -14.671 1.00 46.59 95 ALA A C 1
ATOM 758 O O . ALA A 1 95 ? 1.113 10.828 -14.151 1.00 46.59 95 ALA A O 1
ATOM 759 N N . LEU A 1 96 ? 1.813 8.703 -14.365 1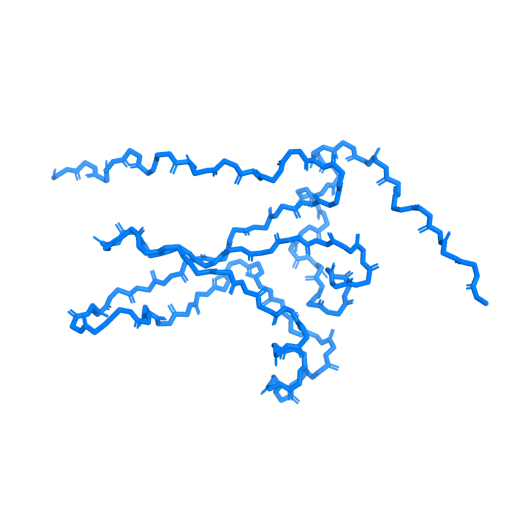.00 50.31 96 LEU A N 1
ATOM 760 C CA . LEU A 1 96 ? 3.185 8.996 -13.995 1.00 50.31 96 LEU A CA 1
ATOM 761 C C . LEU A 1 96 ? 3.677 9.736 -15.229 1.00 50.31 96 LEU A C 1
ATOM 763 O O . LEU A 1 96 ? 3.828 9.112 -16.273 1.00 50.31 96 LEU A O 1
ATOM 767 N N . MET A 1 97 ? 3.757 11.066 -15.162 1.00 46.94 97 MET A N 1
ATOM 768 C CA . MET A 1 97 ? 4.614 11.760 -16.103 1.00 46.94 97 MET A CA 1
ATOM 769 C C . MET A 1 97 ? 5.959 11.083 -15.910 1.00 46.94 97 MET A C 1
ATOM 771 O O . MET A 1 97 ? 6.419 10.987 -14.766 1.00 46.94 97 MET A O 1
ATOM 775 N N . ASP A 1 98 ? 6.453 10.466 -16.982 1.00 42.16 98 ASP A N 1
ATOM 776 C CA . ASP A 1 98 ? 7.688 9.703 -16.954 1.00 42.16 98 ASP A CA 1
ATOM 777 C C . ASP A 1 98 ? 8.739 10.501 -16.173 1.00 42.16 98 ASP A C 1
ATOM 779 O O . ASP A 1 98 ? 8.795 11.732 -16.312 1.00 42.16 98 ASP A O 1
ATOM 783 N N . PRO A 1 99 ? 9.526 9.855 -15.292 1.00 41.75 99 PRO A N 1
ATOM 784 C CA . PRO A 1 99 ? 10.644 10.553 -14.680 1.00 41.75 99 PRO A CA 1
ATOM 785 C C . PRO A 1 99 ? 11.478 11.178 -15.811 1.00 41.75 99 PRO A C 1
ATOM 787 O O . PRO A 1 99 ? 11.647 10.526 -16.845 1.00 41.75 99 PRO A O 1
ATOM 790 N N . PRO A 1 100 ? 11.950 12.432 -15.665 1.00 42.25 100 PRO A N 1
ATOM 791 C CA . PRO A 1 100 ? 12.788 13.036 -16.686 1.00 42.25 100 PRO A CA 1
ATOM 792 C C . PRO A 1 100 ? 13.966 12.097 -16.960 1.00 42.25 100 PRO A C 1
ATOM 794 O O . PRO A 1 100 ? 14.628 11.643 -16.023 1.00 42.25 100 PRO A O 1
ATOM 797 N N . SER A 1 101 ? 14.114 11.768 -18.244 1.00 45.00 101 SER A N 1
ATOM 798 C CA . SER A 1 101 ? 15.197 10.987 -18.847 1.00 45.00 101 SER A CA 1
ATOM 799 C C . SER A 1 101 ? 16.577 11.430 -18.389 1.00 45.00 101 SER A C 1
ATOM 801 O O . SER A 1 101 ? 16.769 12.667 -18.318 1.00 45.00 101 SER A O 1
#

Radius of gyration: 14.67 Å; Cα contacts (8 Å, |Δi|>4): 135; chains: 1; bounding box: 40×30×34 Å

Mean predicted aligned error: 8.64 Å

Sequence (101 aa):
MGYKKPENRGWAHHVQCAPVTTVAMMRRQGWTIIARCPVCHLDCWVSLKAIERLSPWSGETRLWNATTECRRLDCGGRAFFLATPPGEARAFRFALMDPPS

Solvent-accessible surface area (backbone atoms only — not comparable to full-atom values): 6313 Å² total; per-residue (Å²): 134,81,86,74,76,68,74,81,68,58,68,71,58,54,63,70,44,41,78,78,40,21,46,60,52,37,52,75,53,52,42,46,43,35,34,37,22,84,79,78,66,49,77,40,83,53,58,51,74,55,49,49,70,69,40,94,54,64,59,72,46,55,52,61,95,38,71,44,75,38,87,53,86,95,44,92,41,56,15,40,61,48,78,28,63,46,90,53,75,79,67,65,87,69,76,73,72,72,75,86,127